Protein AF-A0AAN7G9X0-F1 (afdb_monomer_lite)

Structure (mmCIF, N/CA/C/O backbone):
data_AF-A0AAN7G9X0-F1
#
_entry.id   AF-A0AAN7G9X0-F1
#
loop_
_atom_site.group_PDB
_atom_site.id
_atom_site.type_symbol
_atom_site.label_atom_id
_atom_site.label_alt_id
_atom_site.label_comp_id
_atom_site.label_asym_id
_atom_site.label_entity_id
_atom_site.label_seq_id
_atom_site.pdbx_PDB_ins_code
_atom_site.Cartn_x
_atom_site.Cartn_y
_atom_site.Cartn_z
_atom_site.occupancy
_atom_site.B_iso_or_equiv
_atom_site.auth_seq_id
_atom_site.auth_comp_id
_atom_site.auth_asym_id
_atom_site.auth_atom_id
_atom_site.pdbx_PDB_model_num
ATOM 1 N N . MET A 1 1 ? -3.505 11.897 28.863 1.00 64.25 1 MET A N 1
ATOM 2 C CA . MET A 1 1 ? -4.896 12.261 28.509 1.00 64.25 1 MET A CA 1
ATOM 3 C C . MET A 1 1 ? -5.762 11.013 28.629 1.00 64.25 1 MET A C 1
ATOM 5 O O . MET A 1 1 ? -5.681 10.166 27.745 1.00 64.25 1 MET A O 1
ATOM 9 N N . PRO A 1 2 ? -6.509 10.849 29.733 1.00 61.53 2 PRO A N 1
ATOM 10 C CA . PRO A 1 2 ? -7.414 9.713 29.917 1.00 61.53 2 PRO A CA 1
ATOM 11 C C . PRO A 1 2 ? -8.428 9.638 28.768 1.00 61.53 2 PRO A C 1
ATOM 13 O O . PRO A 1 2 ? -8.941 10.669 28.342 1.00 61.53 2 PRO A O 1
ATOM 16 N N . GLY A 1 3 ? -8.677 8.443 28.232 1.00 77.50 3 GLY A N 1
ATOM 17 C CA . GLY A 1 3 ? -9.644 8.224 27.146 1.00 77.50 3 GLY A CA 1
ATOM 18 C C . GLY A 1 3 ? -9.178 8.606 25.733 1.00 77.50 3 GLY A C 1
ATOM 19 O O . GLY A 1 3 ? -9.889 8.321 24.773 1.00 77.50 3 GLY A O 1
ATOM 20 N N . LYS A 1 4 ? -7.986 9.200 25.561 1.00 81.31 4 LYS A N 1
ATOM 21 C CA . LYS A 1 4 ? -7.421 9.480 24.232 1.00 81.31 4 LYS A CA 1
ATOM 22 C C . LYS A 1 4 ? -6.718 8.236 23.684 1.00 81.31 4 LYS A C 1
ATOM 24 O O . LYS A 1 4 ? -5.653 7.870 24.172 1.00 81.31 4 LYS A O 1
ATOM 29 N N . PHE A 1 5 ? -7.299 7.635 22.651 1.00 81.56 5 PHE A N 1
ATOM 30 C CA . PHE A 1 5 ? -6.680 6.576 21.854 1.00 81.56 5 PHE A CA 1
ATOM 31 C C . PHE A 1 5 ? -6.360 7.098 20.454 1.00 81.56 5 PHE A C 1
ATOM 33 O O . PHE A 1 5 ? -7.223 7.677 19.799 1.00 81.56 5 PHE A O 1
ATOM 40 N N . ASN A 1 6 ? -5.126 6.880 19.998 1.00 92.44 6 ASN A N 1
ATOM 41 C CA . ASN A 1 6 ? -4.722 7.194 18.629 1.00 92.44 6 ASN A CA 1
ATOM 42 C C . ASN A 1 6 ? -4.937 5.952 17.744 1.00 92.44 6 ASN A C 1
ATOM 44 O O . ASN A 1 6 ? -4.575 4.848 18.167 1.00 92.44 6 ASN A O 1
ATOM 48 N N . PRO A 1 7 ? -5.493 6.089 16.528 1.00 94.31 7 PRO A N 1
ATOM 49 C CA . PRO A 1 7 ? -5.751 4.971 15.625 1.00 94.31 7 PRO A CA 1
ATOM 50 C C . PRO A 1 7 ? -4.474 4.540 14.880 1.00 94.31 7 PRO A C 1
ATOM 52 O O . PRO A 1 7 ? -4.423 4.537 13.652 1.00 94.31 7 PRO A O 1
ATOM 55 N N . THR A 1 8 ? -3.435 4.140 15.615 1.00 96.25 8 THR A N 1
ATOM 56 C CA . THR A 1 8 ? -2.081 3.902 15.076 1.00 96.25 8 THR A CA 1
ATOM 57 C C . THR A 1 8 ? -2.025 2.841 13.977 1.00 96.25 8 THR A C 1
ATOM 59 O O . THR A 1 8 ? -1.202 2.925 13.071 1.00 96.25 8 THR A O 1
ATOM 62 N N . GLN A 1 9 ? -2.924 1.853 14.003 1.00 97.06 9 GLN A N 1
ATOM 63 C CA . GLN A 1 9 ? -3.033 0.857 12.932 1.00 97.06 9 GLN A CA 1
ATOM 64 C C . GLN A 1 9 ? -3.577 1.463 11.630 1.00 97.06 9 GLN A C 1
ATOM 66 O O . GLN A 1 9 ? -3.116 1.097 10.552 1.00 97.06 9 GLN A O 1
ATOM 71 N N . CYS A 1 10 ? -4.521 2.406 11.716 1.00 96.56 10 CYS A N 1
ATOM 72 C CA . CYS A 1 10 ? -5.001 3.149 10.551 1.00 96.56 10 CYS A CA 1
ATOM 73 C C . CYS A 1 10 ? -3.900 4.065 10.003 1.00 96.56 10 CYS A C 1
ATOM 75 O O . CYS A 1 10 ? -3.712 4.124 8.795 1.00 96.56 10 CYS A O 1
ATOM 77 N N . GLU A 1 11 ? -3.150 4.731 10.885 1.00 98.06 11 GLU A N 1
ATOM 78 C CA . GLU A 1 11 ? -2.008 5.580 10.513 1.00 98.06 11 GLU A CA 1
ATOM 79 C C . GLU A 1 11 ? -0.911 4.772 9.799 1.00 98.06 11 GLU A C 1
ATOM 81 O O . GLU A 1 11 ? -0.393 5.186 8.765 1.00 98.06 11 GLU A O 1
ATOM 86 N N . ALA A 1 12 ? -0.588 3.575 10.298 1.00 97.62 12 ALA A N 1
ATOM 87 C CA . ALA A 1 12 ? 0.353 2.676 9.635 1.00 97.62 12 ALA A CA 1
ATOM 88 C C . ALA A 1 12 ? -0.147 2.240 8.248 1.00 97.62 12 ALA A C 1
ATOM 90 O O . ALA A 1 12 ? 0.618 2.247 7.281 1.00 97.62 12 ALA A O 1
ATOM 91 N N . LEU A 1 13 ? -1.434 1.898 8.132 1.00 98.00 13 LEU A N 1
ATOM 92 C CA . LEU A 1 13 ? -2.023 1.464 6.868 1.00 98.00 13 LEU A CA 1
ATOM 93 C C . LEU A 1 13 ? -2.033 2.588 5.822 1.00 98.00 13 LEU A C 1
ATOM 95 O O . LEU A 1 13 ? -1.717 2.336 4.661 1.00 98.00 13 LEU A O 1
ATOM 99 N N . THR A 1 14 ? -2.331 3.831 6.212 1.00 98.31 14 THR A N 1
ATOM 100 C CA . THR A 1 14 ? -2.303 4.970 5.281 1.00 98.31 14 THR A CA 1
ATOM 101 C C . THR A 1 14 ? -0.889 5.283 4.797 1.00 98.31 14 THR A C 1
ATOM 103 O O . THR A 1 14 ? -0.711 5.537 3.604 1.00 98.31 14 THR A O 1
ATOM 106 N N . MET A 1 15 ? 0.126 5.184 5.664 1.00 98.69 15 MET A N 1
ATOM 107 C CA . MET A 1 15 ? 1.533 5.296 5.252 1.00 98.69 15 MET A CA 1
ATOM 108 C C . MET A 1 15 ? 1.920 4.209 4.239 1.00 98.69 15 MET A C 1
ATOM 110 O O . MET A 1 15 ? 2.542 4.506 3.219 1.00 98.69 15 MET A O 1
ATOM 114 N N . VAL A 1 16 ? 1.505 2.959 4.473 1.00 98.75 16 VAL A N 1
ATOM 115 C CA . VAL A 1 16 ? 1.748 1.847 3.539 1.00 98.75 16 VAL A CA 1
ATOM 116 C C . VAL A 1 16 ? 1.067 2.089 2.193 1.00 98.75 16 VAL A C 1
ATOM 118 O O . VAL A 1 16 ? 1.709 1.928 1.156 1.00 98.75 16 VAL A O 1
ATOM 121 N N . CYS A 1 17 ? -0.192 2.533 2.179 1.00 98.69 17 CYS A N 1
ATOM 122 C CA . CYS A 1 17 ? -0.895 2.873 0.940 1.00 98.69 17 CYS A CA 1
ATOM 123 C C . CYS A 1 17 ? -0.153 3.952 0.137 1.00 98.69 17 CYS A C 1
ATOM 125 O O . CYS A 1 17 ? 0.023 3.792 -1.072 1.00 98.69 17 CYS A O 1
ATOM 127 N N . ALA A 1 18 ? 0.334 5.008 0.797 1.00 98.75 18 ALA A N 1
ATOM 128 C CA . ALA A 1 18 ? 1.113 6.056 0.139 1.00 98.75 18 ALA A CA 1
ATOM 129 C C . ALA A 1 18 ? 2.411 5.500 -0.476 1.00 98.75 18 ALA A C 1
ATOM 131 O O . ALA A 1 18 ? 2.742 5.809 -1.623 1.00 98.75 18 ALA A O 1
ATOM 132 N N . GLN A 1 19 ? 3.109 4.612 0.240 1.00 98.81 19 GLN A N 1
ATOM 133 C CA . GLN A 1 19 ? 4.312 3.955 -0.273 1.00 98.81 19 GLN A CA 1
ATOM 134 C C . GLN A 1 19 ? 4.015 3.081 -1.501 1.00 98.81 19 GLN A C 1
ATOM 136 O O . GLN A 1 19 ? 4.763 3.118 -2.478 1.00 98.81 19 GLN A O 1
ATOM 141 N N . VAL A 1 20 ? 2.912 2.323 -1.490 1.00 98.81 20 VAL A N 1
ATOM 142 C CA . VAL A 1 20 ? 2.495 1.500 -2.637 1.00 98.81 20 VAL A CA 1
ATOM 143 C C . VAL A 1 20 ? 2.173 2.359 -3.860 1.00 98.81 20 VAL A C 1
ATOM 145 O O . VAL A 1 20 ? 2.547 1.985 -4.973 1.00 98.81 20 VAL A O 1
ATOM 148 N N . MET A 1 21 ? 1.546 3.524 -3.674 1.00 98.81 21 MET A N 1
ATOM 149 C CA . MET A 1 21 ? 1.316 4.476 -4.766 1.00 98.81 21 MET A CA 1
ATOM 150 C C . MET A 1 21 ? 2.640 4.975 -5.366 1.00 98.81 21 MET A C 1
ATOM 152 O O . MET A 1 21 ? 2.786 4.998 -6.588 1.00 98.81 21 MET A O 1
ATOM 156 N N . GLY A 1 22 ? 3.635 5.292 -4.532 1.00 98.81 22 GLY A N 1
ATOM 157 C CA . GLY A 1 22 ? 4.978 5.657 -4.998 1.00 98.81 22 GLY A CA 1
ATOM 158 C C . GLY A 1 22 ? 5.665 4.531 -5.781 1.00 98.81 22 GLY A C 1
ATOM 159 O O . GLY A 1 22 ? 6.172 4.750 -6.883 1.00 98.81 22 GLY A O 1
ATOM 160 N N . ASN A 1 23 ? 5.609 3.301 -5.263 1.00 98.81 23 ASN A N 1
ATOM 161 C CA . ASN A 1 23 ? 6.152 2.120 -5.938 1.00 98.81 23 ASN A CA 1
ATOM 162 C C . ASN A 1 23 ? 5.466 1.881 -7.297 1.00 98.81 23 ASN A C 1
ATOM 164 O O . ASN A 1 23 ? 6.126 1.500 -8.264 1.00 98.81 23 ASN A O 1
ATOM 168 N N . HIS A 1 24 ? 4.153 2.123 -7.395 1.00 98.75 24 HIS A N 1
ATOM 169 C CA . HIS A 1 24 ? 3.415 2.009 -8.652 1.00 98.75 24 HIS A CA 1
ATOM 170 C C . HIS A 1 24 ? 3.922 2.999 -9.708 1.00 98.75 24 HIS A C 1
ATOM 172 O O . HIS A 1 24 ? 4.159 2.596 -10.845 1.00 98.75 24 HIS A O 1
ATOM 178 N N . VAL A 1 25 ? 4.167 4.262 -9.340 1.00 98.75 25 VAL A N 1
ATOM 179 C CA . VAL A 1 25 ? 4.754 5.251 -10.261 1.00 98.75 25 VAL A CA 1
ATOM 180 C C . VAL A 1 25 ? 6.129 4.793 -10.750 1.00 98.75 25 VAL A C 1
ATOM 182 O O . VAL A 1 25 ? 6.389 4.830 -11.952 1.00 98.75 25 VAL A O 1
ATOM 185 N N . ALA A 1 26 ? 6.985 4.294 -9.852 1.00 98.62 26 ALA A N 1
ATOM 186 C CA . ALA A 1 26 ? 8.298 3.769 -10.226 1.00 98.62 26 ALA A CA 1
ATOM 187 C C . ALA A 1 26 ? 8.189 2.598 -11.219 1.00 98.62 26 ALA A C 1
ATOM 189 O O . ALA A 1 26 ? 8.910 2.572 -12.215 1.00 98.62 26 ALA A O 1
ATOM 190 N N . ILE A 1 27 ? 7.254 1.666 -10.996 1.00 98.69 27 ILE A N 1
ATOM 191 C CA . ILE A 1 27 ? 6.978 0.553 -11.918 1.00 98.69 27 ILE A CA 1
ATOM 192 C C . ILE A 1 27 ? 6.514 1.069 -13.279 1.00 98.69 27 ILE A C 1
ATOM 194 O O . ILE A 1 27 ? 7.023 0.608 -14.297 1.00 98.69 27 ILE A O 1
ATOM 198 N N . THR A 1 28 ? 5.585 2.024 -13.309 1.00 98.56 28 THR A N 1
ATOM 199 C CA . THR A 1 28 ? 5.050 2.599 -14.551 1.00 98.56 28 THR A CA 1
ATOM 200 C C . THR A 1 28 ? 6.145 3.283 -15.366 1.00 98.56 28 THR A C 1
ATOM 202 O O . THR A 1 28 ? 6.274 3.018 -16.560 1.00 98.56 28 THR A O 1
ATOM 205 N N . VAL A 1 29 ? 6.987 4.098 -14.722 1.00 98.31 29 VAL A N 1
ATOM 206 C CA . VAL A 1 29 ? 8.143 4.728 -15.379 1.00 98.31 29 VAL A CA 1
ATOM 207 C C . VAL A 1 29 ? 9.141 3.669 -15.846 1.00 98.31 29 VAL A C 1
ATOM 209 O O . VAL A 1 29 ? 9.579 3.700 -16.990 1.00 98.31 29 VAL A O 1
ATOM 212 N N . GLY A 1 30 ? 9.485 2.688 -15.010 1.00 97.44 30 GLY A N 1
ATOM 213 C CA . GLY A 1 30 ? 10.385 1.607 -15.413 1.00 97.44 30 GLY A CA 1
ATOM 214 C C . GLY A 1 30 ? 9.856 0.820 -16.609 1.00 97.44 30 GLY A C 1
ATOM 215 O O . GLY A 1 30 ? 10.623 0.507 -17.513 1.00 97.44 30 GLY A O 1
ATOM 216 N N . GLY A 1 31 ? 8.555 0.527 -16.617 1.00 97.06 31 GLY A N 1
ATOM 217 C CA . GLY A 1 31 ? 7.875 -0.264 -17.640 1.00 97.06 31 GLY A CA 1
ATOM 218 C C . GLY A 1 31 ? 7.774 0.425 -19.000 1.00 97.06 31 GLY A C 1
ATOM 219 O O . GLY A 1 31 ? 7.713 -0.259 -20.019 1.00 97.06 31 GLY A O 1
ATOM 220 N N . SER A 1 32 ? 7.792 1.760 -19.040 1.00 97.19 32 SER A N 1
ATOM 221 C CA . SER A 1 32 ? 7.802 2.513 -20.299 1.00 97.19 32 SER A CA 1
ATOM 222 C C . SER A 1 32 ? 9.197 2.650 -20.923 1.00 97.19 32 SER A C 1
ATOM 224 O O . SER A 1 32 ? 9.301 2.993 -22.097 1.00 97.19 32 SER A O 1
ATOM 226 N N . ASN A 1 33 ? 10.269 2.343 -20.182 1.00 95.38 33 ASN A N 1
ATOM 227 C CA . ASN A 1 33 ? 11.663 2.541 -20.602 1.00 95.38 33 ASN A CA 1
ATOM 228 C C . ASN A 1 33 ? 12.338 1.241 -21.094 1.00 95.38 33 ASN A C 1
ATOM 230 O O . ASN A 1 33 ? 13.455 0.890 -20.700 1.00 95.38 33 ASN A O 1
ATOM 234 N N . GLY A 1 34 ? 11.651 0.500 -21.967 1.00 91.25 34 GLY A N 1
ATOM 235 C CA . GLY A 1 34 ? 12.228 -0.634 -22.692 1.00 91.25 34 GLY A CA 1
ATOM 236 C C . GLY A 1 34 ? 12.955 -0.183 -23.963 1.00 91.25 34 GLY A C 1
ATOM 237 O O . GLY A 1 34 ? 12.388 0.556 -24.762 1.00 91.25 34 GLY A O 1
ATOM 238 N N . HIS A 1 35 ? 14.184 -0.659 -24.192 1.00 93.62 35 HIS A N 1
ATOM 239 C CA . HIS A 1 35 ? 14.957 -0.325 -25.394 1.00 93.62 35 HIS A CA 1
ATOM 240 C C . HIS A 1 35 ? 15.242 -1.571 -26.240 1.00 93.62 35 HIS A C 1
ATOM 242 O O . HIS A 1 35 ? 15.872 -2.531 -25.790 1.00 93.62 35 HIS A O 1
ATOM 248 N N . PHE A 1 36 ? 14.818 -1.536 -27.505 1.00 93.44 36 PHE A N 1
ATOM 249 C CA . PHE A 1 36 ? 15.016 -2.615 -28.475 1.00 93.44 36 PHE A CA 1
ATOM 250 C C . PHE A 1 36 ? 14.522 -3.979 -27.956 1.00 93.44 36 PHE A C 1
ATOM 252 O O . PHE A 1 36 ? 13.336 -4.158 -27.698 1.00 93.44 36 PHE A O 1
ATOM 259 N N . LYS A 1 37 ? 15.426 -4.959 -27.828 1.00 88.62 37 LYS A N 1
ATOM 260 C CA . LYS A 1 37 ? 15.109 -6.350 -27.477 1.00 88.62 37 LYS A CA 1
ATOM 261 C C . LYS A 1 37 ? 15.193 -6.639 -25.974 1.00 88.62 37 LYS A C 1
ATOM 263 O O . LYS A 1 37 ? 14.920 -7.768 -25.574 1.00 88.62 37 LYS A O 1
ATOM 268 N N . LEU A 1 38 ? 15.599 -5.672 -25.144 1.00 93.25 38 LEU A N 1
ATOM 269 C CA . LEU A 1 38 ? 15.861 -5.914 -23.726 1.00 93.25 38 LEU A CA 1
ATOM 270 C C . LEU A 1 38 ? 15.285 -4.816 -22.833 1.00 93.25 38 LEU A C 1
ATOM 272 O O . LEU A 1 38 ? 15.445 -3.622 -23.063 1.00 93.25 38 LEU A O 1
ATOM 276 N N . HIS A 1 39 ? 14.667 -5.247 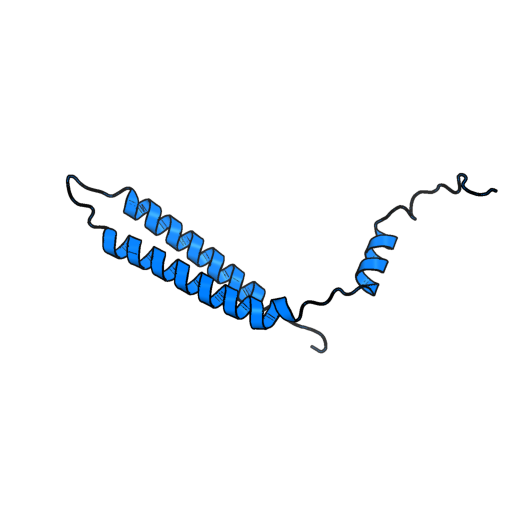-21.740 1.00 94.69 39 HIS A N 1
ATOM 277 C CA . HIS A 1 39 ? 14.130 -4.351 -20.730 1.00 94.69 39 HIS A CA 1
ATOM 278 C C . HIS A 1 39 ? 15.051 -4.324 -19.503 1.00 94.69 39 HIS A C 1
ATOM 280 O O . HIS A 1 39 ? 14.977 -5.206 -18.646 1.00 94.69 39 HIS A O 1
ATOM 286 N N . ALA A 1 40 ? 15.918 -3.314 -19.406 1.00 95.75 40 ALA A N 1
ATOM 287 C CA . ALA A 1 40 ? 16.942 -3.225 -18.357 1.00 95.75 40 ALA A CA 1
ATOM 288 C C . ALA A 1 40 ? 16.377 -2.926 -16.951 1.00 95.75 40 ALA A C 1
ATOM 290 O O . ALA A 1 40 ? 16.991 -3.270 -15.947 1.00 95.75 40 ALA A O 1
ATOM 291 N N . PHE A 1 41 ? 15.168 -2.362 -16.856 1.00 97.81 41 PHE A N 1
ATOM 292 C CA . PHE A 1 41 ? 14.542 -1.976 -15.581 1.00 97.81 41 PHE A CA 1
ATOM 293 C C . PHE A 1 41 ? 13.852 -3.135 -14.829 1.00 97.81 41 PHE A C 1
ATOM 295 O O . PHE A 1 41 ? 13.223 -2.910 -13.794 1.00 97.81 41 PHE A O 1
ATOM 302 N N . LYS A 1 42 ? 13.959 -4.385 -15.316 1.00 97.00 42 LYS A N 1
ATOM 303 C CA . LYS A 1 42 ? 13.312 -5.564 -14.702 1.00 97.00 42 LYS A CA 1
ATOM 304 C C . LYS A 1 42 ? 13.610 -5.727 -13.198 1.00 97.00 42 LYS A C 1
ATOM 306 O O . LYS A 1 42 ? 12.651 -5.961 -12.464 1.00 97.00 42 LYS A O 1
ATOM 311 N N . PRO A 1 43 ? 14.861 -5.577 -12.707 1.00 97.94 43 PRO A N 1
ATOM 312 C CA . PRO A 1 43 ? 15.143 -5.735 -11.278 1.00 97.94 43 PRO A CA 1
ATOM 313 C C . PRO A 1 43 ? 14.413 -4.704 -10.412 1.00 97.94 43 PRO A C 1
ATOM 315 O O . PRO A 1 43 ? 13.847 -5.050 -9.379 1.00 97.94 43 PRO A O 1
ATOM 318 N N . MET A 1 44 ? 14.363 -3.447 -10.864 1.00 98.38 44 MET A N 1
ATOM 319 C CA . MET A 1 44 ? 13.677 -2.370 -10.150 1.00 98.38 44 MET A CA 1
ATOM 320 C C . MET A 1 44 ? 12.158 -2.592 -10.114 1.00 98.38 44 MET A C 1
ATOM 322 O O . MET A 1 44 ? 11.548 -2.435 -9.055 1.00 98.38 44 MET A O 1
ATOM 326 N N . ILE A 1 45 ? 11.556 -3.013 -11.233 1.00 98.62 45 ILE A N 1
ATOM 327 C CA . ILE A 1 45 ? 10.122 -3.342 -11.297 1.00 98.62 45 ILE A CA 1
ATOM 328 C C . ILE A 1 45 ? 9.790 -4.480 -10.328 1.00 98.62 45 ILE A C 1
ATOM 330 O O . ILE A 1 45 ? 8.867 -4.357 -9.524 1.00 98.62 45 ILE A O 1
ATOM 334 N N . ALA A 1 46 ? 10.562 -5.570 -10.375 1.00 98.56 46 ALA A N 1
ATOM 335 C CA . ALA A 1 46 ? 10.350 -6.723 -9.508 1.00 98.56 46 ALA A CA 1
ATOM 336 C C . ALA A 1 46 ? 10.489 -6.351 -8.024 1.00 98.56 46 ALA A C 1
ATOM 338 O O . ALA A 1 46 ? 9.646 -6.735 -7.215 1.00 98.56 46 ALA A O 1
ATOM 339 N N . ASN A 1 47 ? 11.502 -5.553 -7.672 1.00 98.75 47 ASN A N 1
ATOM 340 C CA . ASN A 1 47 ? 11.708 -5.101 -6.299 1.00 98.75 47 ASN A CA 1
ATOM 341 C C . ASN A 1 47 ? 10.531 -4.263 -5.782 1.00 98.75 47 ASN A C 1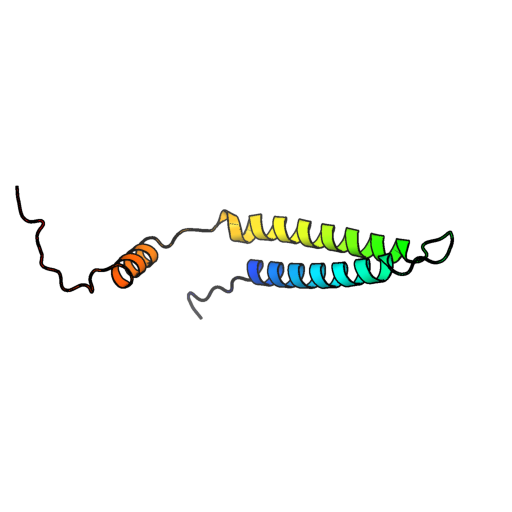
ATOM 343 O O . ASN A 1 47 ? 10.022 -4.537 -4.700 1.00 98.75 47 ASN A O 1
ATOM 347 N N . ASN A 1 48 ? 10.060 -3.281 -6.557 1.00 98.81 48 ASN A N 1
ATOM 348 C CA . ASN A 1 48 ? 8.929 -2.439 -6.154 1.00 98.81 48 ASN A CA 1
ATOM 349 C C . ASN A 1 48 ? 7.629 -3.237 -6.016 1.00 98.81 48 ASN A C 1
ATOM 351 O O . ASN A 1 48 ? 6.862 -2.997 -5.083 1.00 98.81 48 ASN A O 1
ATOM 355 N N . LEU A 1 49 ? 7.398 -4.214 -6.898 1.00 98.75 49 LEU A N 1
ATOM 356 C CA . LEU A 1 49 ? 6.239 -5.098 -6.804 1.00 98.75 49 LEU A CA 1
ATOM 357 C C . LEU A 1 49 ? 6.288 -5.940 -5.523 1.00 98.75 49 LEU A C 1
ATOM 359 O O . LEU A 1 49 ? 5.339 -5.927 -4.741 1.00 98.75 49 LEU A O 1
ATOM 363 N N . LEU A 1 50 ? 7.399 -6.641 -5.283 1.00 98.81 50 LEU A N 1
ATOM 364 C CA . LEU A 1 50 ? 7.557 -7.501 -4.107 1.00 98.81 50 LEU A CA 1
ATOM 365 C C . LEU A 1 50 ? 7.544 -6.699 -2.800 1.00 98.81 50 LEU A C 1
ATOM 367 O O . LEU A 1 50 ? 6.959 -7.148 -1.815 1.00 98.81 50 LEU A O 1
ATOM 371 N N . HIS A 1 51 ? 8.125 -5.498 -2.798 1.00 98.75 51 HIS A N 1
ATOM 372 C CA . HIS A 1 51 ? 8.084 -4.592 -1.656 1.00 98.75 51 HIS A CA 1
ATOM 373 C C . HIS A 1 51 ? 6.647 -4.159 -1.335 1.00 98.75 51 HIS A C 1
ATOM 375 O O . HIS A 1 51 ? 6.224 -4.281 -0.187 1.00 98.75 51 HIS A O 1
ATOM 381 N N . SER A 1 52 ? 5.866 -3.745 -2.341 1.00 98.88 52 SER A N 1
ATOM 382 C CA . SER A 1 52 ? 4.447 -3.407 -2.156 1.00 98.88 52 SER A CA 1
ATOM 383 C C . SER A 1 52 ? 3.636 -4.581 -1.614 1.00 98.88 52 SER A C 1
ATOM 385 O O . SER A 1 52 ? 2.861 -4.406 -0.676 1.00 98.88 52 SER A O 1
ATOM 387 N N . LEU A 1 53 ? 3.828 -5.783 -2.170 1.00 98.81 53 LEU A N 1
ATOM 388 C CA . LEU A 1 53 ? 3.127 -6.986 -1.716 1.00 98.81 53 LEU A CA 1
ATOM 389 C C . LEU A 1 53 ? 3.440 -7.305 -0.253 1.00 98.81 53 LEU A C 1
ATOM 391 O O . LEU A 1 53 ? 2.530 -7.614 0.515 1.00 98.81 53 LEU A O 1
ATOM 395 N N . ARG A 1 54 ? 4.712 -7.196 0.141 1.00 98.81 54 ARG A N 1
ATOM 396 C CA . ARG A 1 54 ? 5.129 -7.458 1.518 1.00 98.81 54 ARG A CA 1
ATOM 397 C C . ARG A 1 54 ? 4.559 -6.434 2.495 1.00 98.81 54 ARG A C 1
ATOM 399 O O . ARG A 1 54 ? 3.963 -6.834 3.488 1.00 98.81 54 ARG A O 1
ATOM 406 N N . LEU A 1 55 ? 4.669 -5.141 2.181 1.00 98.69 55 LEU A N 1
ATOM 407 C CA . LEU A 1 55 ? 4.114 -4.083 3.027 1.00 98.69 55 LEU A CA 1
ATOM 408 C C . LEU A 1 55 ? 2.601 -4.232 3.211 1.00 98.69 55 LEU A C 1
ATOM 410 O O . LEU A 1 55 ? 2.118 -4.142 4.336 1.00 98.69 55 LEU A O 1
ATOM 414 N N . LEU A 1 56 ? 1.853 -4.488 2.133 1.00 98.75 56 LEU A N 1
ATOM 415 C CA . LEU A 1 56 ? 0.405 -4.691 2.215 1.00 98.75 56 LEU A CA 1
ATOM 416 C C . LEU A 1 56 ? 0.056 -5.936 3.031 1.00 98.75 56 LEU A C 1
ATOM 418 O O . LEU A 1 56 ? -0.817 -5.867 3.893 1.00 98.75 56 LEU A O 1
ATOM 422 N N . GLY A 1 57 ? 0.740 -7.056 2.786 1.00 98.62 57 GLY A N 1
ATOM 423 C CA . GLY A 1 57 ? 0.520 -8.298 3.525 1.00 98.62 57 GLY A CA 1
ATOM 424 C C . GLY A 1 57 ? 0.722 -8.119 5.031 1.00 98.62 57 GLY A C 1
ATOM 425 O O . GLY A 1 57 ? -0.172 -8.442 5.819 1.00 98.62 57 GLY A O 1
ATOM 426 N N . ASP A 1 58 ? 1.854 -7.534 5.422 1.00 98.56 58 ASP A N 1
ATOM 427 C CA . ASP A 1 58 ? 2.200 -7.303 6.826 1.00 98.56 58 ASP A CA 1
ATOM 428 C C . ASP A 1 58 ? 1.249 -6.277 7.475 1.00 98.56 58 ASP A C 1
ATOM 430 O O . ASP A 1 58 ? 0.755 -6.492 8.588 1.00 98.56 58 ASP A O 1
ATOM 434 N N . ALA A 1 59 ? 0.912 -5.194 6.763 1.00 98.31 59 ALA A N 1
ATOM 435 C CA . ALA A 1 59 ? -0.003 -4.166 7.252 1.00 98.31 59 ALA A CA 1
ATOM 436 C C . ALA A 1 59 ? -1.424 -4.700 7.456 1.00 98.31 59 ALA A C 1
ATOM 438 O O . ALA A 1 59 ? -2.021 -4.439 8.499 1.00 98.31 59 ALA A O 1
ATOM 439 N N . PHE A 1 60 ? -1.964 -5.486 6.518 1.00 98.06 60 PHE A N 1
ATOM 440 C CA . PHE A 1 60 ? -3.292 -6.084 6.671 1.00 98.06 60 PHE A CA 1
ATOM 441 C C . PHE A 1 60 ? -3.335 -7.113 7.798 1.00 98.06 60 PHE A C 1
ATOM 443 O O . PHE A 1 60 ? -4.303 -7.133 8.562 1.00 98.06 60 PHE A O 1
ATOM 450 N N . ALA A 1 61 ? -2.293 -7.936 7.949 1.00 98.19 61 ALA A N 1
ATOM 451 C CA . ALA A 1 61 ? -2.201 -8.879 9.059 1.00 98.19 61 ALA A CA 1
ATOM 452 C C . ALA A 1 61 ? -2.183 -8.150 10.415 1.00 98.19 61 ALA A C 1
ATOM 454 O O . ALA A 1 61 ? -2.937 -8.517 11.324 1.00 98.19 61 ALA A O 1
ATOM 455 N N . SER A 1 62 ? -1.385 -7.082 10.534 1.00 97.88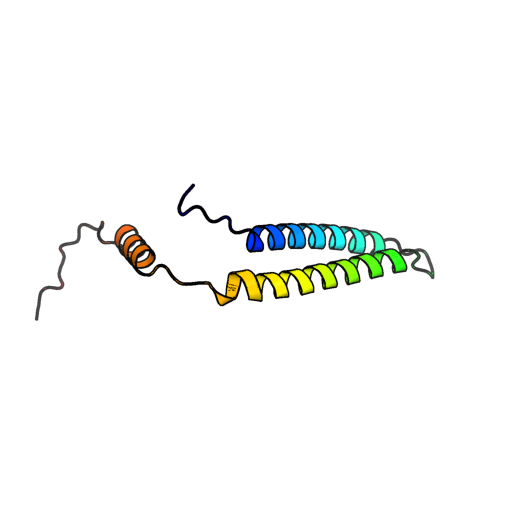 62 SER A N 1
ATOM 456 C CA . SER A 1 62 ? -1.330 -6.248 11.739 1.00 97.88 62 SER A CA 1
ATOM 457 C C . SER A 1 62 ? -2.655 -5.531 11.999 1.00 97.88 62 SER A C 1
ATOM 459 O O . SER A 1 62 ? -3.193 -5.624 13.101 1.00 97.88 62 SER A O 1
ATOM 461 N N . PHE A 1 63 ? -3.225 -4.876 10.986 1.00 97.88 63 PHE A N 1
ATOM 462 C CA . PHE A 1 63 ? -4.487 -4.147 11.094 1.00 97.88 63 PHE A CA 1
ATOM 463 C C . PHE A 1 63 ? -5.634 -5.069 11.519 1.00 97.88 63 PHE A C 1
ATOM 465 O O . PHE A 1 63 ? -6.395 -4.743 12.432 1.00 97.88 63 PHE A O 1
ATOM 472 N N . LYS A 1 64 ? -5.719 -6.263 10.915 1.00 97.50 64 LYS A N 1
ATOM 473 C CA . LYS A 1 64 ? -6.700 -7.283 11.289 1.00 97.50 64 LYS A CA 1
ATOM 474 C C . LYS A 1 64 ? -6.574 -7.651 12.764 1.00 97.50 64 LYS A C 1
ATOM 476 O O . LYS A 1 64 ? -7.574 -7.629 13.474 1.00 97.50 64 LYS A O 1
ATOM 481 N N . LYS A 1 65 ? -5.362 -7.991 13.213 1.00 96.94 65 LYS A N 1
ATOM 482 C CA . LYS A 1 65 ? -5.100 -8.479 14.574 1.00 96.94 65 LYS A CA 1
ATOM 483 C C . LYS A 1 65 ? -5.275 -7.398 15.643 1.00 96.94 65 LYS A C 1
ATOM 485 O O . LYS A 1 65 ? -5.795 -7.695 16.712 1.00 96.94 65 LYS A O 1
ATOM 490 N N . ASN A 1 66 ? -4.810 -6.183 15.363 1.00 95.81 66 ASN A N 1
ATOM 491 C CA . ASN A 1 66 ? -4.611 -5.136 16.367 1.00 95.81 66 ASN A CA 1
ATOM 492 C C . ASN A 1 66 ? -5.660 -4.014 16.307 1.00 95.81 66 ASN A C 1
ATOM 494 O O . ASN A 1 66 ? -5.660 -3.142 17.171 1.00 95.81 66 ASN A O 1
ATOM 498 N N . CYS A 1 67 ? -6.527 -3.992 15.292 1.00 94.44 67 CYS A N 1
ATOM 499 C CA . CYS A 1 67 ? -7.594 -3.000 15.168 1.00 94.44 67 CYS A CA 1
ATOM 500 C C . CYS A 1 67 ? -8.932 -3.664 14.837 1.00 94.44 67 CYS A C 1
ATOM 502 O O . CYS A 1 67 ? -9.861 -3.589 15.636 1.00 94.44 67 CYS A O 1
ATOM 504 N N . MET A 1 68 ? -9.018 -4.364 13.703 1.00 93.56 68 MET A N 1
ATOM 505 C CA . MET A 1 68 ? -10.292 -4.816 13.133 1.00 93.56 68 MET A CA 1
ATOM 506 C C . MET A 1 68 ? -11.086 -5.763 14.043 1.00 93.56 68 MET A C 1
ATOM 508 O O . MET A 1 68 ? -12.298 -5.616 14.168 1.00 93.56 68 MET A O 1
ATOM 512 N N . THR A 1 69 ? -10.425 -6.723 14.693 1.00 92.62 69 THR A N 1
ATOM 513 C CA . THR A 1 69 ? -11.073 -7.701 15.590 1.00 92.62 69 THR A CA 1
ATOM 514 C C . THR A 1 69 ? -11.679 -7.077 16.848 1.00 92.62 69 THR A C 1
ATOM 516 O O . THR A 1 69 ? -12.578 -7.670 17.437 1.00 92.62 69 THR A O 1
ATOM 519 N N . GLY A 1 70 ? -11.199 -5.904 17.266 1.00 90.38 70 GLY A N 1
ATOM 520 C CA . GLY A 1 70 ? -11.649 -5.209 18.473 1.00 90.38 70 GLY A CA 1
ATOM 521 C C . GLY A 1 70 ? -12.684 -4.113 18.225 1.00 90.38 70 GLY A C 1
ATOM 522 O O . GLY A 1 70 ? -13.089 -3.448 19.177 1.00 90.38 70 GLY A O 1
ATOM 523 N N . ILE A 1 71 ? -13.100 -3.885 16.974 1.00 93.12 71 ILE A N 1
ATOM 524 C CA . ILE A 1 71 ? -14.052 -2.820 16.641 1.00 93.12 71 ILE A CA 1
ATOM 525 C C . ILE A 1 71 ? -15.412 -3.128 17.272 1.00 93.12 71 ILE A C 1
ATOM 527 O O . ILE A 1 71 ? -16.011 -4.172 17.025 1.00 93.12 71 ILE A O 1
ATOM 531 N N . GLN A 1 72 ? -15.924 -2.176 18.052 1.00 94.50 72 GLN A N 1
ATOM 532 C CA . GLN A 1 72 ? -17.270 -2.216 18.611 1.00 94.50 72 GLN A CA 1
ATOM 533 C C . GLN A 1 72 ? -18.019 -0.935 18.262 1.00 94.50 72 GLN A C 1
ATOM 535 O O . GLN A 1 72 ? -17.476 0.169 18.325 1.00 94.50 72 GLN A O 1
ATOM 540 N N . ALA A 1 73 ? -19.290 -1.087 17.901 1.00 93.75 73 ALA A N 1
ATOM 541 C CA . ALA A 1 73 ? -20.162 0.045 17.644 1.00 93.75 73 ALA A CA 1
ATOM 542 C C . ALA A 1 73 ? -20.553 0.717 18.966 1.00 93.75 73 ALA A C 1
ATOM 544 O O . ALA A 1 73 ? -21.132 0.078 19.846 1.00 93.75 73 ALA A O 1
ATOM 545 N N . ASN A 1 74 ? -20.310 2.023 19.084 1.00 93.94 74 ASN A N 1
ATOM 546 C CA . ASN A 1 74 ? -20.879 2.822 20.166 1.00 93.94 74 ASN A CA 1
ATOM 547 C C . ASN A 1 74 ? -22.361 3.099 19.855 1.00 93.94 74 ASN A C 1
ATOM 549 O O . ASN A 1 74 ? -22.698 4.108 19.237 1.00 93.94 74 ASN A O 1
ATOM 553 N N . ARG A 1 75 ? -23.236 2.160 20.236 1.00 95.12 75 ARG A N 1
ATOM 554 C CA . ARG A 1 75 ? -24.671 2.190 19.905 1.00 95.12 75 ARG A CA 1
ATOM 555 C C . ARG A 1 75 ? -25.392 3.406 20.477 1.00 95.12 75 ARG A C 1
ATOM 557 O O . ARG A 1 75 ? -26.236 3.967 19.790 1.00 95.12 75 ARG A O 1
ATOM 564 N N . GLU A 1 76 ? -25.040 3.831 21.687 1.00 94.19 76 GLU A N 1
ATOM 565 C CA . GLU A 1 76 ? -25.620 5.024 22.313 1.00 94.19 76 GLU A CA 1
ATOM 566 C C . GLU A 1 76 ? -25.302 6.280 21.503 1.00 94.19 76 GLU A C 1
ATOM 568 O O . GLU A 1 76 ? -26.200 7.044 21.157 1.00 94.19 76 GLU A O 1
ATOM 573 N N . ARG A 1 77 ? -24.030 6.461 21.121 1.00 91.56 77 ARG A N 1
ATOM 574 C CA . ARG A 1 77 ? -23.611 7.588 20.282 1.00 91.56 77 ARG A CA 1
ATOM 575 C C . ARG A 1 77 ? -24.245 7.535 18.896 1.00 91.56 77 ARG A C 1
ATOM 577 O O . ARG A 1 77 ? -24.646 8.574 18.390 1.00 91.56 77 ARG A O 1
ATOM 584 N N . ILE A 1 78 ? -24.326 6.351 18.291 1.00 93.56 78 ILE A N 1
ATOM 585 C CA . ILE A 1 78 ? -24.979 6.165 16.989 1.00 93.56 78 ILE A CA 1
ATOM 586 C C . ILE A 1 78 ? -26.462 6.541 17.079 1.00 93.56 78 ILE A C 1
ATOM 588 O O . ILE A 1 78 ? -26.928 7.303 16.244 1.00 93.56 78 ILE A O 1
ATOM 592 N N . SER A 1 79 ? -27.179 6.065 18.102 1.00 91.69 79 SER A N 1
ATOM 593 C CA . SER A 1 79 ? -28.592 6.394 18.337 1.00 91.69 79 SER A CA 1
ATOM 594 C C . SER A 1 79 ? -28.791 7.895 18.540 1.00 91.69 79 SER A C 1
ATOM 596 O O . SER A 1 79 ? -29.620 8.509 17.876 1.00 91.69 79 SER A O 1
ATOM 598 N N . LYS A 1 80 ? -27.958 8.516 19.381 1.00 92.69 80 LYS A N 1
ATOM 599 C CA . LYS A 1 80 ? -27.995 9.961 19.604 1.00 92.69 80 LYS A CA 1
ATOM 600 C C . LYS A 1 80 ? -27.816 10.749 18.302 1.00 92.69 80 LYS A C 1
ATOM 602 O O . LYS A 1 80 ? -28.631 11.616 18.022 1.00 92.69 80 LYS A O 1
ATOM 607 N N . LEU A 1 81 ? -26.796 10.425 17.502 1.00 90.44 81 LEU A N 1
ATOM 608 C CA . LEU A 1 81 ? -26.560 11.087 16.212 1.00 90.44 81 LEU A CA 1
ATOM 609 C C . LEU A 1 81 ? -27.718 10.852 15.235 1.00 90.44 81 LEU A C 1
ATOM 611 O O . LEU A 1 81 ? -28.130 11.779 14.552 1.00 90.44 81 LEU A O 1
ATOM 615 N N . LEU A 1 82 ? -28.286 9.643 15.211 1.00 89.19 82 LEU A N 1
ATOM 616 C CA . LEU A 1 82 ? -29.452 9.329 14.387 1.00 89.19 82 LEU A CA 1
ATOM 617 C C . LEU A 1 82 ? -30.645 10.224 14.752 1.00 89.19 82 LEU A C 1
ATOM 619 O O . LEU A 1 82 ? -31.249 10.804 13.862 1.00 89.19 82 LEU A O 1
ATOM 623 N N . HIS A 1 83 ? -30.973 10.377 16.034 1.00 83.38 83 HIS A N 1
ATOM 624 C CA . HIS A 1 83 ? -32.097 11.215 16.470 1.00 83.38 83 HIS A CA 1
ATOM 625 C C . HIS A 1 83 ? -31.809 12.725 16.370 1.00 83.38 83 HIS A C 1
ATOM 627 O O . HIS A 1 83 ? -32.728 13.516 16.182 1.00 83.38 83 HIS A O 1
ATOM 633 N N . GLU A 1 84 ? -30.543 13.147 16.454 1.00 78.75 84 GLU A N 1
ATOM 634 C CA . GLU A 1 84 ? -30.153 14.554 16.270 1.00 78.75 84 GLU A CA 1
ATOM 635 C C . GLU A 1 84 ? -30.147 14.992 14.791 1.00 78.75 84 GLU A C 1
ATOM 637 O O . GLU A 1 84 ? -30.484 16.150 14.502 1.00 78.75 84 GLU A O 1
ATOM 642 N N . ASP A 1 85 ? -29.791 14.083 13.871 1.00 64.31 85 ASP A N 1
ATOM 643 C CA . ASP A 1 85 ? -29.715 14.336 12.423 1.00 64.31 85 ASP A CA 1
ATOM 644 C C . ASP A 1 85 ? -31.007 13.966 11.668 1.00 64.31 85 ASP A C 1
ATOM 646 O O . ASP A 1 85 ? -31.312 14.573 10.637 1.00 64.31 85 ASP A O 1
ATOM 650 N N . THR A 1 86 ? -31.805 13.011 12.161 1.00 57.44 86 THR A N 1
ATOM 651 C CA . THR A 1 86 ? -33.052 12.585 11.503 1.00 57.44 86 THR A CA 1
ATOM 652 C C . THR A 1 86 ? -34.252 13.341 12.075 1.00 57.44 86 THR A C 1
ATOM 654 O O . THR A 1 86 ? -34.685 13.060 13.180 1.00 57.44 86 THR A O 1
ATOM 657 N N . LEU A 1 87 ? -34.797 14.275 11.288 1.00 55.38 87 LEU A N 1
ATOM 658 C CA . LEU A 1 87 ? -36.214 14.691 11.174 1.00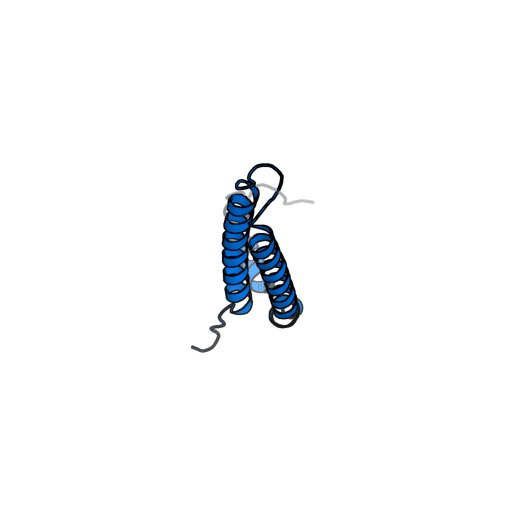 55.38 87 LEU A CA 1
ATOM 659 C C . LEU A 1 87 ? -37.078 15.016 12.420 1.00 55.38 87 LEU A C 1
ATOM 661 O O . LEU A 1 87 ? -38.176 15.520 12.211 1.00 55.38 87 LEU A O 1
ATOM 665 N N . ASP A 1 88 ? -36.619 14.913 13.669 1.00 54.03 88 ASP A N 1
ATOM 666 C CA . ASP A 1 88 ? -37.353 15.450 14.841 1.00 54.03 88 ASP A CA 1
ATOM 667 C C . ASP A 1 88 ? -37.337 16.997 14.888 1.00 54.03 88 ASP A C 1
ATOM 669 O O . ASP A 1 88 ? -37.943 17.629 15.751 1.00 54.03 88 ASP A O 1
ATOM 673 N N . LYS A 1 89 ? -36.664 17.634 13.919 1.00 51.78 89 LYS A N 1
ATOM 674 C CA . LYS A 1 89 ? -36.686 19.086 13.679 1.00 51.78 89 LYS A CA 1
ATOM 675 C C . LYS A 1 89 ? -37.719 19.528 12.637 1.00 51.78 89 LYS A C 1
ATOM 677 O O . LYS A 1 89 ? -37.816 20.727 12.378 1.00 51.78 89 LYS A O 1
ATOM 682 N N . LEU A 1 90 ? -38.475 18.614 12.020 1.00 50.03 90 LEU A N 1
ATOM 683 C CA . LEU A 1 90 ? -39.604 19.017 11.181 1.00 50.03 90 LEU A CA 1
ATOM 684 C C . LEU A 1 90 ? -40.809 19.354 12.073 1.00 50.03 90 LEU A C 1
ATOM 686 O O . LEU A 1 90 ? -41.247 18.504 12.848 1.00 50.03 90 LEU A O 1
ATOM 690 N N . PRO A 1 91 ? -41.390 20.561 11.961 1.00 49.47 91 PRO A N 1
ATOM 691 C CA . PRO A 1 91 ? -42.591 20.934 12.692 1.00 49.47 91 PRO A CA 1
ATOM 692 C C . PRO A 1 91 ? -43.812 20.269 12.048 1.00 49.47 91 PRO A C 1
ATOM 694 O O . PRO A 1 91 ? -44.621 20.924 11.403 1.00 49.47 91 PRO A O 1
ATOM 697 N N . HIS A 1 92 ? -43.954 18.957 12.208 1.00 46.62 92 HIS A N 1
ATOM 698 C CA . HIS A 1 92 ? -45.165 18.247 11.816 1.00 46.62 92 HIS A CA 1
ATOM 699 C C . HIS A 1 92 ? -45.633 17.336 12.941 1.00 46.62 92 HIS A C 1
ATOM 701 O O . HIS A 1 92 ? -45.642 16.114 12.868 1.00 46.62 92 HIS A O 1
ATOM 707 N N . GLN A 1 93 ? -46.179 18.011 13.946 1.00 48.81 93 GLN A N 1
ATOM 708 C CA 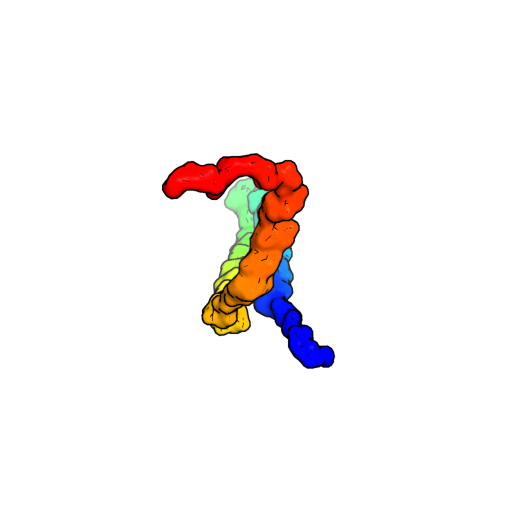. GLN A 1 93 ? -47.454 17.647 14.547 1.00 48.81 93 GLN A CA 1
ATOM 709 C C . GLN A 1 93 ? -48.539 17.572 13.445 1.00 48.81 93 GLN A C 1
ATOM 711 O O . GLN A 1 93 ? -49.409 18.429 13.363 1.00 48.81 93 GLN A O 1
ATOM 716 N N . ILE A 1 94 ? -48.446 16.608 12.524 1.00 46.91 94 ILE A N 1
ATOM 717 C CA . ILE A 1 94 ? -49.466 16.320 11.508 1.00 46.91 94 ILE A CA 1
ATOM 718 C C . ILE A 1 94 ? -49.586 14.79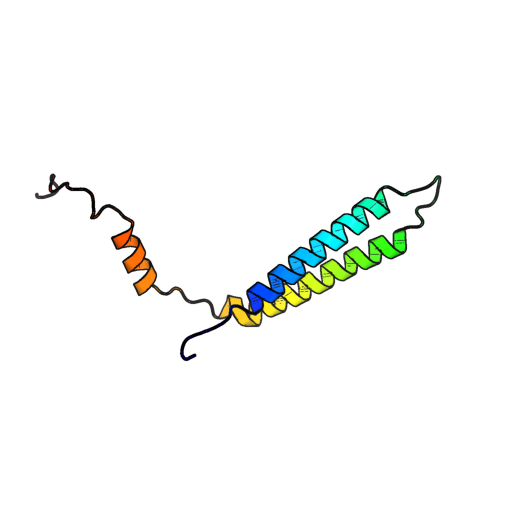6 11.416 1.00 46.91 94 ILE A C 1
ATOM 720 O O . ILE A 1 94 ? -48.850 14.132 10.699 1.00 46.91 94 ILE A O 1
ATOM 724 N N . PHE A 1 95 ? -50.550 14.299 12.194 1.00 47.97 95 PHE A N 1
ATOM 725 C CA . PHE A 1 95 ? -51.324 13.077 11.984 1.00 47.97 95 PHE A CA 1
ATOM 726 C C . PHE A 1 95 ? -50.549 11.778 11.768 1.00 47.97 95 PHE A C 1
ATOM 728 O O . PHE A 1 95 ? -50.384 11.349 10.637 1.00 47.97 95 PHE A O 1
ATOM 735 N N . LEU A 1 96 ? -50.271 11.072 12.863 1.00 43.69 96 LEU A N 1
ATOM 736 C CA . LEU A 1 96 ? -50.685 9.669 12.996 1.00 43.69 96 LEU A CA 1
ATOM 737 C C . LEU A 1 96 ? -51.135 9.427 14.443 1.00 43.69 96 LEU A C 1
ATOM 739 O O . LEU A 1 96 ? -50.581 8.609 15.166 1.00 43.69 96 LEU A O 1
ATOM 743 N N . ASP A 1 97 ? -52.144 10.195 14.857 1.00 51.47 97 ASP A N 1
ATOM 744 C CA . ASP A 1 97 ? -53.077 9.744 15.882 1.00 51.47 97 ASP A CA 1
ATOM 745 C C . ASP A 1 97 ? -54.258 9.077 15.161 1.00 51.47 97 ASP A C 1
ATOM 747 O O . ASP A 1 97 ? -54.944 9.726 14.364 1.00 51.47 97 ASP A O 1
ATOM 751 N N . LYS A 1 98 ? -54.492 7.816 15.545 1.00 31.52 98 LYS A N 1
ATOM 752 C CA . LYS A 1 98 ? -55.685 6.959 15.387 1.00 31.52 98 LYS A CA 1
ATOM 753 C C . LYS A 1 98 ? -55.836 6.083 14.133 1.00 31.52 98 LYS A C 1
ATOM 755 O O . LYS A 1 98 ? -55.534 6.534 13.029 1.00 31.52 98 LYS A O 1
ATOM 760 N N . PRO A 1 99 ? -56.517 4.922 14.269 1.00 44.41 99 PRO A N 1
ATOM 761 C CA . PRO A 1 99 ? -56.899 4.188 15.492 1.00 44.41 99 PRO A CA 1
ATOM 762 C C . PRO A 1 99 ? -55.896 3.097 15.899 1.00 44.41 99 PRO A C 1
ATOM 764 O O . PRO A 1 99 ? -55.262 2.497 15.004 1.00 44.41 99 PRO A O 1
#

Foldseek 3Di:
DPPDDDPVLVVLVVVLVVLLVVLVVQLVVQVVPDDDPDRPCVVSNVVSVVVSVVSNVVSVVCCVVPPVVPDDDPVVVVVVVCVVVPDPPDPDPDDDDDD

pLDDT: mean 87.86, std 17.55, range [31.52, 98.88]

Secondary structure (DSSP, 8-state):
-TT----HHHHHHHHHHHHHHHHHHHHHHHHH--BTTB-TTHHHHHHHHHHHHHHHHHHHHHHHHHTGGG----HHHHHHHHHHHSSTTS----S----

Radius of gyration: 25.23 Å; chains: 1; bounding box: 74×30×58 Å

Sequence (99 aa):
MPGKFNPTQCEALTMVCAQVMGNHVAITVGGSNGHFKLHAFKPMIANNLLHSLRLLGDAFASFKKNCMTGIQANRERISKLLHEDTLDKLPHQIFLDKP

InterPro domains:
  IPR005677 Fumarate hydratase, class II [PTHR11444] (1-85)
  IPR008948 L-Aspartase-like [SSF48557] (1-85)

Organism: Quercus rubra (NCBI:txid3512)